Protein AF-A0ABD0MHQ1-F1 (afdb_monomer_lite)

Secondary structure (DSSP, 8-state):
--TT--EEEEEEEEEEEEETTEEEEEETTS-EEEEETTT--S-HHHHHHT-SEEEEEEEETTEEEEEEEPP-

Organism: Cirrhinus mrigala (NCBI:txid683832)

Sequence (72 aa):
MAEGQVQETEAQIIGVSEINDTCHFLTSDSVVYVIPQYIFAGNVDDLISRLPMRLTLKHINRRVLQIQSAKD

pLDDT: mean 89.25, std 10.77, range [49.47, 97.62]

Radius of gyration: 11.55 Å; chains: 1; bounding box: 24×26×34 Å

Structure (mmCIF, N/CA/C/O backbone):
data_AF-A0ABD0MHQ1-F1
#
_entry.id   AF-A0ABD0MHQ1-F1
#
loop_
_atom_site.group_PDB
_atom_site.id
_atom_site.type_symbol
_atom_site.label_atom_id
_atom_site.label_alt_id
_atom_site.label_comp_id
_atom_site.label_asym_id
_atom_site.label_entity_id
_atom_site.label_seq_id
_atom_site.pdbx_PDB_ins_code
_atom_site.Cartn_x
_atom_site.Cartn_y
_atom_site.Cartn_z
_atom_site.occupancy
_atom_site.B_iso_or_equiv
_atom_site.auth_seq_id
_atom_site.auth_comp_id
_atom_site.auth_asym_id
_atom_site.auth_atom_id
_atom_site.pdbx_PDB_model_num
ATOM 1 N N . MET A 1 1 ? -4.042 6.458 -20.049 1.00 56.78 1 MET A N 1
ATOM 2 C CA . MET A 1 1 ? -3.047 6.777 -19.002 1.00 56.78 1 MET A CA 1
ATOM 3 C C . MET A 1 1 ? -1.707 6.274 -19.512 1.00 56.78 1 MET A C 1
ATOM 5 O O . MET A 1 1 ? -1.686 5.160 -20.019 1.00 56.78 1 MET A O 1
ATOM 9 N N . ALA A 1 2 ? -0.653 7.092 -19.512 1.00 58.00 2 ALA A N 1
ATOM 10 C CA . ALA A 1 2 ? 0.640 6.676 -20.057 1.00 58.00 2 ALA A CA 1
ATOM 11 C C . ALA A 1 2 ? 1.378 5.784 -19.047 1.00 58.00 2 ALA A C 1
ATOM 13 O O . ALA A 1 2 ? 1.448 6.117 -17.861 1.00 58.00 2 ALA A O 1
ATOM 14 N N . GLU A 1 3 ? 1.907 4.650 -19.506 1.00 60.53 3 GLU A N 1
ATOM 15 C CA . GLU A 1 3 ? 2.733 3.765 -18.682 1.00 60.53 3 GLU A CA 1
ATOM 16 C C . GLU A 1 3 ? 3.943 4.536 -18.131 1.00 60.53 3 GLU A C 1
ATOM 18 O O . GLU A 1 3 ? 4.583 5.308 -18.843 1.00 60.53 3 GLU A O 1
ATOM 23 N N . GLY A 1 4 ? 4.239 4.359 -16.840 1.00 75.06 4 GLY A N 1
ATOM 24 C CA . GLY A 1 4 ? 5.394 4.996 -16.194 1.00 75.06 4 GLY A CA 1
ATOM 25 C C . GLY A 1 4 ? 5.133 6.362 -15.549 1.00 75.06 4 GLY A C 1
ATOM 26 O O . GLY A 1 4 ? 6.023 6.884 -14.881 1.00 75.06 4 GLY A O 1
ATOM 27 N N . GLN A 1 5 ? 3.934 6.939 -15.679 1.00 88.12 5 GLN A N 1
ATOM 28 C CA . GLN A 1 5 ? 3.599 8.171 -14.960 1.00 88.12 5 GLN A CA 1
ATOM 29 C C . GLN A 1 5 ? 3.311 7.909 -13.480 1.00 88.12 5 GLN A C 1
ATOM 31 O O . GLN A 1 5 ? 2.636 6.943 -13.111 1.00 88.12 5 GLN A O 1
ATOM 36 N N . VAL A 1 6 ? 3.811 8.816 -12.640 1.00 93.62 6 VAL A N 1
ATOM 37 C CA . VAL A 1 6 ? 3.493 8.854 -11.214 1.00 93.62 6 VAL A CA 1
ATOM 38 C C . VAL A 1 6 ? 2.030 9.245 -11.045 1.00 93.62 6 VAL A C 1
ATOM 40 O O . VAL A 1 6 ? 1.592 10.270 -11.561 1.00 93.62 6 VAL A O 1
ATOM 43 N N . GLN A 1 7 ? 1.297 8.423 -10.307 1.00 94.12 7 GLN A N 1
ATOM 44 C CA . GLN A 1 7 ? -0.106 8.615 -9.967 1.00 94.12 7 GLN A CA 1
ATOM 45 C C . GLN A 1 7 ? -0.238 8.786 -8.459 1.00 94.12 7 GLN A C 1
ATOM 47 O O . GLN A 1 7 ? 0.540 8.210 -7.698 1.00 94.12 7 GLN A O 1
ATOM 52 N N . GLU A 1 8 ? -1.220 9.574 -8.045 1.00 95.31 8 GLU A N 1
ATOM 53 C CA . GLU A 1 8 ? -1.607 9.742 -6.6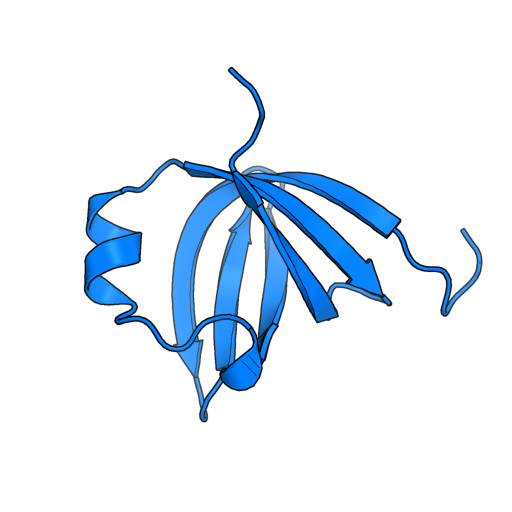52 1.00 95.31 8 GLU A CA 1
ATOM 54 C C . GLU A 1 8 ? -3.059 9.289 -6.519 1.00 95.31 8 GLU A C 1
ATOM 56 O O . GLU A 1 8 ? -3.932 9.791 -7.227 1.00 95.31 8 GLU A O 1
ATOM 61 N N . THR A 1 9 ? -3.290 8.293 -5.667 1.00 94.38 9 THR A N 1
ATOM 62 C CA . THR A 1 9 ? -4.588 7.628 -5.531 1.00 94.38 9 THR A CA 1
ATOM 63 C C . THR A 1 9 ? -4.988 7.594 -4.067 1.00 94.38 9 THR A C 1
ATOM 65 O O . THR A 1 9 ? -4.254 7.061 -3.237 1.00 94.38 9 THR A O 1
ATOM 68 N N . GLU A 1 10 ? -6.159 8.132 -3.746 1.00 95.56 10 GLU A N 1
ATOM 69 C CA . GLU A 1 10 ? -6.799 7.889 -2.455 1.00 95.56 10 GLU A CA 1
ATOM 70 C C . GLU A 1 10 ? -7.425 6.496 -2.453 1.00 95.56 10 GLU A C 1
ATOM 72 O O . GLU A 1 10 ? -8.203 6.144 -3.338 1.00 95.56 10 GLU A O 1
ATOM 77 N N . ALA A 1 11 ? -7.064 5.692 -1.461 1.00 94.75 11 ALA A N 1
ATOM 78 C CA . ALA A 1 11 ? -7.433 4.294 -1.384 1.00 94.75 11 ALA A CA 1
ATOM 79 C C . ALA A 1 11 ? -7.914 3.935 0.022 1.00 94.75 11 ALA A C 1
ATOM 81 O O . ALA A 1 11 ? -7.277 4.265 1.027 1.00 94.75 11 ALA A O 1
ATOM 82 N N . GLN A 1 12 ? -9.028 3.205 0.091 1.00 96.62 12 GLN A N 1
ATOM 83 C CA . GLN A 1 12 ? -9.448 2.538 1.315 1.00 96.62 12 GLN A CA 1
ATOM 84 C C . GLN A 1 12 ? -8.826 1.146 1.353 1.00 96.62 12 GLN A C 1
ATOM 86 O O . GLN A 1 12 ? -9.228 0.261 0.599 1.00 96.62 12 GLN A O 1
ATOM 91 N N . ILE A 1 13 ? -7.858 0.958 2.239 1.00 96.38 13 ILE A N 1
ATOM 92 C CA . ILE A 1 13 ? -7.198 -0.321 2.462 1.00 96.38 13 ILE A CA 1
ATOM 93 C C . ILE A 1 13 ? -8.092 -1.174 3.356 1.00 96.38 13 ILE A C 1
ATOM 95 O O . ILE A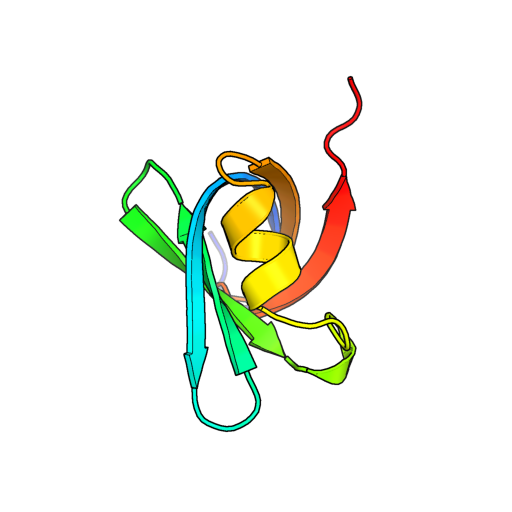 1 13 ? -8.477 -0.745 4.446 1.00 96.38 13 ILE A O 1
ATOM 99 N N . ILE A 1 14 ? -8.413 -2.375 2.883 1.00 97.19 14 ILE A N 1
ATOM 100 C CA . ILE A 1 14 ? -9.275 -3.352 3.565 1.00 97.19 14 ILE A CA 1
ATOM 101 C C . ILE A 1 14 ? -8.551 -4.660 3.891 1.00 97.19 14 ILE A C 1
ATOM 103 O O . ILE A 1 14 ? -9.082 -5.489 4.621 1.00 97.19 14 ILE A O 1
ATOM 107 N N . GLY A 1 15 ? -7.346 -4.851 3.359 1.00 96.50 15 GLY A N 1
ATOM 108 C CA . GLY A 1 15 ? -6.515 -6.012 3.633 1.00 96.50 15 GLY A CA 1
ATOM 109 C C . GLY A 1 15 ? -5.046 -5.668 3.468 1.00 96.50 15 GLY A C 1
ATOM 110 O O . GLY A 1 15 ? -4.688 -4.826 2.641 1.00 96.50 15 GLY A O 1
ATOM 111 N N . VAL A 1 16 ? -4.202 -6.324 4.254 1.00 95.38 16 VAL A N 1
ATOM 112 C CA . VAL A 1 16 ? -2.749 -6.217 4.146 1.00 95.38 16 VAL A CA 1
ATOM 113 C C . VAL A 1 16 ? -2.115 -7.601 4.226 1.00 95.38 16 VAL A C 1
ATOM 115 O O . VAL A 1 16 ? -2.638 -8.482 4.907 1.00 95.38 16 VAL A O 1
ATOM 118 N N . SER A 1 17 ? -0.999 -7.801 3.533 1.00 93.94 17 SER A N 1
ATOM 119 C CA . SER A 1 17 ? -0.213 -9.036 3.628 1.00 93.94 17 SER A CA 1
ATOM 120 C C . SER A 1 17 ? 1.270 -8.771 3.408 1.00 93.94 17 SER A C 1
ATOM 122 O O . SER A 1 17 ? 1.632 -7.882 2.638 1.00 93.94 17 SER A O 1
ATOM 124 N N . GLU A 1 18 ? 2.125 -9.585 4.014 1.00 91.56 18 GLU A N 1
ATOM 125 C CA . GLU A 1 18 ? 3.568 -9.576 3.776 1.00 91.56 18 GLU A CA 1
ATOM 126 C C . GLU A 1 18 ? 3.975 -10.767 2.904 1.00 91.56 18 GLU A C 1
ATOM 128 O O . GLU A 1 18 ? 3.583 -11.902 3.172 1.00 91.56 18 GLU A O 1
ATOM 133 N N . ILE A 1 19 ? 4.737 -10.513 1.837 1.00 88.44 19 ILE A N 1
ATOM 134 C CA . ILE A 1 19 ? 5.274 -11.546 0.943 1.00 88.44 19 ILE A CA 1
ATOM 135 C C . ILE A 1 19 ? 6.679 -11.117 0.513 1.00 88.44 19 ILE A C 1
ATOM 137 O O . ILE A 1 19 ? 6.816 -10.059 -0.099 1.00 88.44 19 ILE A O 1
ATOM 141 N N . ASN A 1 20 ? 7.698 -11.944 0.777 1.00 82.12 20 ASN A N 1
ATOM 142 C CA . ASN A 1 20 ? 9.079 -11.770 0.291 1.00 82.12 20 ASN A CA 1
ATOM 143 C C . ASN A 1 20 ? 9.575 -10.307 0.371 1.00 82.12 20 ASN A C 1
ATOM 145 O O . ASN A 1 20 ? 9.852 -9.690 -0.658 1.00 82.12 20 ASN A O 1
ATOM 149 N N . ASP A 1 21 ? 9.608 -9.742 1.583 1.00 82.44 21 ASP A N 1
ATOM 150 C CA . ASP A 1 21 ? 10.068 -8.370 1.871 1.00 82.44 21 ASP A CA 1
ATOM 151 C C . ASP A 1 21 ? 9.244 -7.254 1.202 1.00 82.44 21 ASP A C 1
ATOM 153 O O . ASP A 1 21 ? 9.716 -6.145 0.937 1.00 82.44 21 ASP A O 1
ATOM 157 N N . THR A 1 22 ? 7.977 -7.525 0.899 1.00 89.62 22 THR A N 1
ATOM 158 C CA . THR A 1 22 ? 7.041 -6.501 0.436 1.00 89.62 22 THR A CA 1
ATOM 159 C C . THR A 1 22 ? 5.725 -6.599 1.180 1.00 89.62 22 THR A C 1
ATOM 161 O O . THR A 1 22 ? 5.164 -7.680 1.372 1.00 89.62 22 THR A O 1
ATOM 164 N N . CYS A 1 23 ? 5.204 -5.440 1.567 1.00 93.19 23 CYS A N 1
ATOM 165 C CA . CYS A 1 23 ? 3.850 -5.333 2.071 1.00 93.19 23 CYS A CA 1
ATOM 166 C C . CYS A 1 23 ? 2.904 -5.100 0.887 1.00 93.19 23 CYS A C 1
ATOM 168 O O . CYS A 1 23 ? 3.240 -4.394 -0.063 1.00 93.19 23 CYS A O 1
ATOM 170 N N . HIS A 1 24 ? 1.727 -5.705 0.918 1.00 95.19 24 HIS A N 1
ATOM 171 C CA . HIS A 1 24 ? 0.706 -5.559 -0.108 1.00 95.19 24 HIS A CA 1
ATOM 172 C C . HIS A 1 24 ? -0.540 -4.968 0.516 1.00 95.19 24 HIS A C 1
ATOM 174 O O . HIS A 1 24 ? -1.001 -5.467 1.539 1.00 95.19 24 HIS A O 1
ATOM 180 N N . PHE A 1 25 ? -1.096 -3.934 -0.108 1.00 95.94 25 PHE A N 1
ATOM 181 C CA . PHE A 1 25 ? -2.358 -3.334 0.311 1.00 95.94 25 PHE A CA 1
ATOM 182 C C . PHE A 1 25 ? -3.451 -3.721 -0.673 1.00 95.94 25 PHE A C 1
ATOM 184 O O . PHE A 1 25 ? -3.345 -3.417 -1.862 1.00 95.94 25 PHE A O 1
ATOM 191 N N . LEU A 1 26 ? -4.497 -4.369 -0.164 1.00 97.62 26 LEU A N 1
ATOM 192 C CA . LEU A 1 26 ? -5.734 -4.630 -0.887 1.00 97.62 26 LEU A CA 1
ATOM 193 C C . LEU A 1 26 ? -6.715 -3.489 -0.628 1.00 97.62 26 LEU A C 1
ATOM 195 O O . LEU A 1 26 ? -7.047 -3.193 0.525 1.00 97.62 26 LEU A O 1
ATOM 199 N N . THR A 1 27 ? -7.198 -2.878 -1.698 1.00 97.25 27 THR A N 1
ATOM 200 C CA . THR A 1 27 ? -8.185 -1.802 -1.651 1.00 97.25 27 THR A CA 1
ATOM 201 C C . THR A 1 27 ? -9.609 -2.320 -1.834 1.00 97.25 27 THR A C 1
ATOM 203 O O . THR A 1 27 ? -9.829 -3.429 -2.327 1.00 97.25 27 THR A O 1
ATOM 206 N N . SER A 1 28 ? -10.602 -1.523 -1.433 1.00 96.44 28 SER A N 1
ATOM 207 C CA . SER A 1 28 ? -12.022 -1.892 -1.542 1.00 96.44 28 SER A CA 1
ATOM 208 C C . SER A 1 28 ? -12.525 -2.061 -2.982 1.00 96.44 28 SER A C 1
ATOM 210 O O . SER A 1 28 ? -13.475 -2.806 -3.208 1.00 96.44 28 SER A O 1
ATOM 212 N N . ASP A 1 29 ? -11.857 -1.457 -3.966 1.00 95.62 29 ASP A N 1
ATOM 213 C CA . ASP A 1 29 ? -12.079 -1.665 -5.404 1.00 95.62 29 ASP A CA 1
ATOM 214 C C . ASP A 1 29 ? -11.295 -2.868 -5.974 1.00 95.62 29 ASP A C 1
ATOM 216 O O . ASP A 1 29 ? -11.196 -3.038 -7.188 1.00 95.62 29 ASP A O 1
ATOM 220 N N . SER A 1 30 ? -10.786 -3.751 -5.105 1.00 95.81 30 SER A N 1
ATOM 221 C CA . SER A 1 30 ? -10.067 -4.987 -5.460 1.00 95.81 30 SER A CA 1
ATOM 222 C C . SER A 1 30 ? -8.748 -4.765 -6.211 1.00 95.81 30 SER A C 1
ATOM 224 O O . SER A 1 30 ? -8.315 -5.613 -6.997 1.00 95.81 30 SER A O 1
ATOM 226 N N . VAL A 1 31 ? -8.077 -3.640 -5.961 1.00 96.75 31 VAL A N 1
ATOM 227 C CA . VAL A 1 31 ? -6.740 -3.352 -6.488 1.00 96.75 31 VAL A CA 1
ATOM 228 C C . VAL A 1 31 ? -5.688 -3.697 -5.436 1.00 96.75 31 VAL A C 1
ATOM 230 O O . VAL A 1 31 ? -5.850 -3.446 -4.245 1.00 96.75 31 VAL A O 1
ATOM 233 N N . VAL A 1 32 ? -4.582 -4.291 -5.884 1.00 97.06 32 VAL A N 1
ATOM 234 C CA . VAL A 1 32 ? -3.427 -4.563 -5.025 1.00 97.06 32 VAL A CA 1
ATOM 235 C C . VAL A 1 32 ? -2.315 -3.581 -5.344 1.00 97.06 32 VAL A C 1
ATOM 237 O O . VAL A 1 32 ? -1.875 -3.468 -6.493 1.00 97.06 32 VAL A O 1
ATOM 240 N N . TYR A 1 33 ? -1.848 -2.904 -4.304 1.00 96.31 33 TYR A N 1
ATOM 241 C CA . TYR A 1 33 ? -0.655 -2.075 -4.327 1.00 96.31 33 TYR A CA 1
ATOM 242 C C . TYR A 1 33 ? 0.500 -2.820 -3.674 1.00 96.31 33 TYR A C 1
ATOM 244 O O . TYR A 1 33 ? 0.315 -3.466 -2.645 1.00 96.31 33 TYR A O 1
ATOM 252 N N . VAL A 1 34 ? 1.686 -2.720 -4.273 1.00 95.56 34 VAL A N 1
ATOM 253 C CA . VAL A 1 34 ? 2.918 -3.321 -3.746 1.00 95.56 34 VAL A CA 1
ATOM 254 C C . VAL A 1 34 ? 3.738 -2.230 -3.081 1.00 95.56 34 VAL A C 1
ATOM 256 O O . VAL A 1 34 ? 4.094 -1.236 -3.721 1.00 95.56 34 VAL A O 1
ATOM 259 N N . ILE A 1 35 ? 4.058 -2.436 -1.812 1.00 94.06 35 ILE A N 1
ATOM 260 C CA . ILE A 1 35 ? 4.787 -1.519 -0.951 1.00 94.06 35 ILE A CA 1
ATOM 261 C C . ILE A 1 35 ? 6.151 -2.153 -0.665 1.00 94.06 35 ILE A C 1
ATOM 263 O O . ILE A 1 35 ? 6.245 -3.119 0.096 1.00 94.06 35 ILE A O 1
ATOM 267 N N . PRO A 1 36 ? 7.224 -1.636 -1.280 1.00 91.44 36 PRO A N 1
ATOM 268 C CA . PRO A 1 36 ? 8.581 -2.008 -0.911 1.00 91.44 36 PRO A CA 1
ATOM 269 C C . PRO A 1 36 ? 8.854 -1.750 0.578 1.00 91.44 36 PRO A C 1
ATOM 271 O O . PRO A 1 36 ? 8.462 -0.709 1.105 1.00 91.44 36 PRO A O 1
ATOM 274 N N . GLN A 1 37 ? 9.592 -2.648 1.233 1.00 84.56 37 GLN A N 1
ATOM 275 C CA . GLN A 1 37 ? 9.918 -2.560 2.665 1.00 84.56 37 GLN A CA 1
ATOM 276 C C . GLN A 1 37 ? 10.582 -1.238 3.081 1.00 84.56 37 GLN A C 1
ATOM 278 O O . GLN A 1 37 ? 10.362 -0.746 4.180 1.00 84.56 37 GLN A O 1
ATOM 283 N N . TYR A 1 38 ? 11.358 -0.601 2.197 1.00 84.75 38 TYR A N 1
ATOM 284 C CA . TYR A 1 38 ? 11.980 0.694 2.505 1.00 84.75 38 TYR A CA 1
ATOM 285 C C . TYR A 1 38 ? 10.969 1.852 2.620 1.00 84.75 38 TYR A C 1
ATOM 287 O O . TYR A 1 38 ? 11.321 2.916 3.120 1.00 84.75 38 TYR A O 1
ATOM 295 N N . ILE A 1 39 ? 9.731 1.672 2.145 1.00 87.12 39 ILE A N 1
ATOM 296 C CA . ILE A 1 39 ? 8.626 2.635 2.302 1.00 87.12 39 ILE A CA 1
ATOM 297 C C . ILE A 1 39 ? 7.847 2.351 3.581 1.00 87.12 39 ILE A C 1
ATOM 299 O O . ILE A 1 39 ? 7.408 3.276 4.261 1.00 87.12 39 ILE A O 1
ATOM 303 N N . PHE A 1 40 ? 7.671 1.071 3.899 1.00 80.69 40 PHE A N 1
ATOM 304 C CA . PHE A 1 40 ? 6.993 0.618 5.100 1.00 80.69 40 PHE A CA 1
ATOM 305 C C . PHE A 1 40 ? 7.881 -0.382 5.840 1.00 80.69 40 PHE A C 1
ATOM 307 O O . PHE A 1 40 ? 7.890 -1.568 5.525 1.00 80.69 40 PHE A O 1
ATOM 314 N N . ALA A 1 41 ? 8.622 0.121 6.828 1.00 71.00 41 ALA A N 1
ATOM 315 C CA . ALA A 1 41 ? 9.480 -0.675 7.706 1.00 71.00 41 ALA A CA 1
ATOM 316 C C . ALA A 1 41 ? 8.775 -1.092 9.018 1.00 71.00 41 ALA A C 1
ATOM 318 O O . ALA A 1 41 ? 9.438 -1.457 9.985 1.00 71.00 41 ALA A O 1
ATOM 319 N N . GLY A 1 42 ? 7.444 -0.957 9.086 1.00 78.62 42 GLY A N 1
ATOM 320 C CA . GLY A 1 42 ? 6.643 -1.331 10.255 1.00 78.62 42 GLY A CA 1
ATOM 321 C C . GLY A 1 42 ? 6.221 -2.802 10.244 1.00 78.62 42 GLY A C 1
ATOM 322 O O . GLY A 1 42 ? 6.483 -3.525 9.286 1.00 78.62 42 GLY A O 1
ATOM 323 N N . ASN A 1 43 ? 5.528 -3.235 11.301 1.00 85.38 43 ASN A N 1
ATOM 324 C CA . ASN A 1 43 ? 4.940 -4.572 11.375 1.00 85.38 43 ASN A CA 1
ATOM 325 C C . ASN A 1 43 ? 3.581 -4.601 10.646 1.00 85.38 43 ASN A C 1
ATOM 327 O O . ASN A 1 43 ? 2.752 -3.702 10.816 1.00 85.38 43 ASN A O 1
ATOM 331 N N . VAL A 1 44 ? 3.340 -5.634 9.834 1.00 88.25 44 VAL A N 1
ATOM 332 C CA . VAL A 1 44 ? 2.049 -5.854 9.167 1.00 88.25 44 VAL A CA 1
ATOM 333 C C . VAL A 1 44 ? 0.907 -6.078 10.161 1.00 88.25 44 VAL A C 1
ATOM 335 O O . VAL A 1 44 ? -0.192 -5.587 9.905 1.00 88.25 44 VAL A O 1
ATOM 338 N N . ASP A 1 45 ? 1.142 -6.715 11.309 1.00 90.31 45 ASP A N 1
ATOM 339 C CA . ASP A 1 45 ? 0.104 -6.942 12.327 1.00 90.31 45 ASP A CA 1
ATOM 340 C C . ASP A 1 45 ? -0.479 -5.623 12.863 1.00 90.31 45 ASP A C 1
ATOM 342 O O . ASP A 1 45 ? -1.694 -5.492 13.048 1.00 90.31 45 ASP A O 1
ATOM 346 N N . ASP A 1 46 ? 0.368 -4.600 13.015 1.00 89.19 46 ASP A N 1
ATOM 347 C CA . ASP A 1 46 ? -0.068 -3.265 13.427 1.00 89.19 46 ASP A CA 1
ATOM 348 C C . ASP A 1 46 ? -0.995 -2.643 12.376 1.00 89.19 46 ASP A C 1
ATOM 350 O O . ASP A 1 46 ? -1.987 -1.995 12.717 1.00 89.19 46 ASP A O 1
ATOM 354 N N . LEU A 1 47 ? -0.714 -2.858 11.087 1.00 90.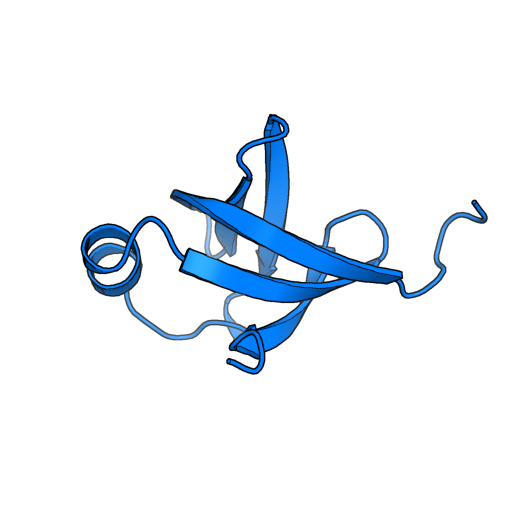19 47 LEU A N 1
ATOM 355 C CA . LEU A 1 47 ? -1.587 -2.398 10.008 1.00 90.19 47 LEU A CA 1
ATOM 356 C C . LEU A 1 47 ? -2.917 -3.148 9.994 1.00 90.19 47 LEU A C 1
ATOM 358 O O . LEU A 1 47 ? -3.949 -2.505 9.810 1.00 90.19 47 LEU A O 1
ATOM 362 N N . ILE A 1 48 ? -2.904 -4.468 10.217 1.00 92.38 48 ILE A N 1
ATOM 363 C CA . ILE A 1 48 ? -4.122 -5.290 10.285 1.00 92.38 48 ILE A CA 1
ATOM 364 C C . ILE A 1 48 ? -5.064 -4.737 11.357 1.00 92.38 48 ILE A C 1
ATOM 366 O O . ILE A 1 48 ? -6.249 -4.549 11.088 1.00 92.38 48 ILE A O 1
ATOM 370 N N . SER A 1 49 ? -4.535 -4.400 12.538 1.00 93.75 49 SER A N 1
ATOM 371 C CA . SER A 1 49 ? -5.332 -3.854 13.648 1.00 93.75 49 SER A CA 1
ATOM 372 C C . SER A 1 49 ? -5.991 -2.499 13.349 1.00 93.75 49 SER A C 1
ATOM 374 O O . SER A 1 49 ? -6.953 -2.116 14.012 1.00 93.75 49 SER A O 1
ATOM 376 N N . ARG A 1 50 ? -5.481 -1.774 12.346 1.00 92.31 50 ARG A N 1
ATOM 3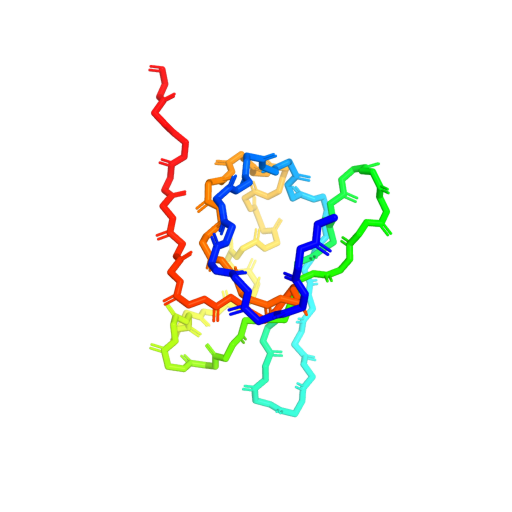77 C CA . ARG A 1 50 ? -5.947 -0.440 11.944 1.00 92.31 50 ARG A CA 1
ATOM 378 C C . ARG A 1 50 ? -6.892 -0.470 10.747 1.00 92.31 50 ARG A C 1
ATOM 380 O O . ARG A 1 50 ? -7.360 0.588 10.331 1.00 92.31 50 ARG A O 1
ATOM 387 N N . LEU A 1 51 ? -7.153 -1.641 10.167 1.00 94.00 51 LEU A N 1
ATOM 388 C CA . LEU A 1 51 ? -8.072 -1.763 9.044 1.00 94.00 51 LEU A CA 1
ATOM 389 C C . LEU A 1 51 ? -9.527 -1.463 9.466 1.00 94.00 51 LEU A C 1
ATOM 391 O O . LEU A 1 51 ? -9.943 -1.866 10.552 1.00 94.00 51 LEU A O 1
ATOM 395 N N . PRO A 1 52 ? -10.331 -0.822 8.594 1.00 96.00 52 PRO A N 1
ATOM 396 C CA . PRO A 1 52 ? -9.938 -0.253 7.305 1.00 96.00 52 PRO A CA 1
ATOM 397 C C . PRO A 1 52 ? -9.214 1.097 7.459 1.00 96.00 52 PRO A C 1
ATOM 399 O O . PRO A 1 52 ? -9.569 1.910 8.308 1.00 96.00 52 PRO A O 1
ATOM 402 N N . MET A 1 53 ? -8.255 1.384 6.575 1.00 93.94 53 MET A N 1
ATOM 403 C CA . MET A 1 53 ? -7.496 2.648 6.576 1.00 93.94 53 MET A CA 1
ATOM 404 C C . MET A 1 53 ? -7.755 3.447 5.300 1.00 93.94 53 MET A C 1
ATOM 406 O O . MET A 1 53 ? -7.841 2.863 4.225 1.00 93.94 53 MET A O 1
ATOM 410 N N . ARG A 1 54 ? -7.819 4.779 5.383 1.00 95.12 54 ARG A N 1
ATOM 411 C CA . ARG A 1 54 ? -7.789 5.655 4.199 1.00 95.12 54 ARG A CA 1
ATOM 412 C C . ARG A 1 54 ? -6.403 6.261 4.042 1.00 95.12 54 ARG A C 1
ATOM 414 O O . ARG A 1 54 ? -5.918 6.941 4.945 1.00 95.12 54 ARG A O 1
ATOM 421 N N . LEU A 1 55 ? -5.770 5.992 2.908 1.00 94.00 55 LEU A N 1
ATOM 422 C CA . LEU A 1 55 ? -4.411 6.428 2.605 1.00 94.00 55 LEU A CA 1
ATOM 423 C C . LEU A 1 55 ? -4.359 7.045 1.212 1.00 94.00 55 LEU A C 1
ATOM 425 O O . LEU A 1 55 ? -5.066 6.610 0.306 1.00 94.00 55 LEU A O 1
ATOM 429 N N . THR A 1 56 ? -3.459 8.000 1.030 1.00 95.88 56 THR A N 1
ATOM 430 C CA . THR A 1 56 ? -3.079 8.497 -0.289 1.00 95.88 56 THR A CA 1
ATOM 431 C C . THR A 1 56 ? -1.789 7.798 -0.711 1.00 95.88 56 THR A C 1
ATOM 433 O O . THR A 1 56 ? -0.760 7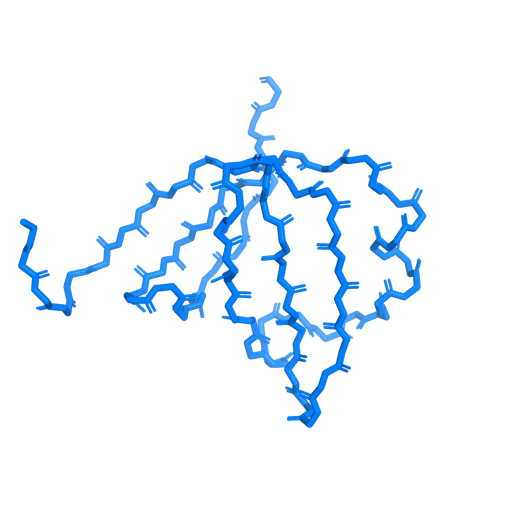.883 -0.034 1.00 95.88 56 THR A O 1
ATOM 436 N N . LEU A 1 57 ? -1.848 7.065 -1.821 1.00 95.25 57 LEU A N 1
ATOM 437 C CA . LEU A 1 57 ? -0.749 6.276 -2.363 1.00 95.25 57 LEU A CA 1
ATOM 438 C C . LEU A 1 57 ? -0.185 6.958 -3.604 1.00 95.25 57 LEU A C 1
ATOM 440 O O . LEU A 1 57 ? -0.874 7.096 -4.615 1.00 95.25 57 LEU A O 1
ATOM 444 N N . LYS A 1 58 ? 1.098 7.314 -3.560 1.00 95.94 58 LYS A N 1
ATOM 445 C CA . LYS A 1 58 ? 1.837 7.757 -4.743 1.00 95.94 58 LYS A CA 1
ATOM 446 C C . LYS A 1 58 ? 2.540 6.557 -5.362 1.00 95.94 58 LYS A C 1
ATOM 448 O O . LYS A 1 58 ? 3.338 5.914 -4.684 1.00 95.94 58 LYS A O 1
ATOM 453 N N . HIS A 1 59 ? 2.261 6.233 -6.620 1.00 95.12 59 HIS A N 1
ATOM 454 C CA . HIS A 1 59 ? 2.726 4.991 -7.242 1.00 95.12 59 HIS A CA 1
ATOM 455 C C . HIS A 1 59 ? 2.991 5.119 -8.745 1.00 95.12 59 HIS A C 1
ATOM 457 O O . HIS A 1 59 ? 2.430 5.972 -9.427 1.00 95.12 59 HIS A O 1
ATOM 463 N N . ILE A 1 60 ? 3.786 4.196 -9.282 1.00 95.62 60 ILE A N 1
ATOM 464 C CA . ILE A 1 60 ? 3.894 3.933 -10.724 1.00 95.62 60 ILE A CA 1
ATOM 465 C C . ILE A 1 60 ? 3.463 2.486 -10.935 1.00 95.62 60 ILE A C 1
ATOM 467 O O . ILE A 1 60 ? 4.009 1.590 -10.297 1.00 95.62 60 ILE A O 1
ATOM 471 N N . ASN A 1 61 ? 2.462 2.247 -11.788 1.00 93.75 61 ASN A N 1
ATOM 472 C CA . ASN A 1 61 ? 1.948 0.898 -12.071 1.00 93.75 61 ASN A CA 1
ATOM 473 C C . ASN A 1 61 ? 1.686 0.070 -10.791 1.00 93.75 61 ASN A C 1
ATOM 475 O O . ASN A 1 61 ? 2.091 -1.083 -10.691 1.00 93.75 61 ASN A O 1
ATOM 479 N N . ARG A 1 62 ? 1.037 0.689 -9.790 1.00 94.50 62 ARG A N 1
ATOM 480 C CA . ARG A 1 62 ? 0.697 0.112 -8.468 1.00 94.50 62 ARG A CA 1
ATOM 481 C C . ARG A 1 62 ? 1.879 -0.244 -7.558 1.00 94.50 62 ARG A C 1
ATOM 483 O O . ARG A 1 62 ? 1.662 -0.696 -6.435 1.00 94.50 62 ARG A O 1
ATOM 490 N N . ARG A 1 63 ? 3.120 0.013 -7.977 1.00 94.81 63 ARG A N 1
ATOM 491 C CA . ARG A 1 63 ? 4.280 -0.016 -7.084 1.00 94.81 63 ARG A CA 1
ATOM 492 C C . ARG A 1 63 ? 4.377 1.322 -6.362 1.00 94.81 63 ARG A C 1
ATOM 494 O O . ARG A 1 63 ? 4.579 2.362 -6.994 1.00 94.81 63 ARG A O 1
ATOM 501 N N . VAL A 1 64 ? 4.173 1.290 -5.052 1.00 95.44 64 VAL A N 1
ATOM 502 C CA . VAL A 1 64 ? 4.133 2.483 -4.208 1.00 95.44 64 VAL A CA 1
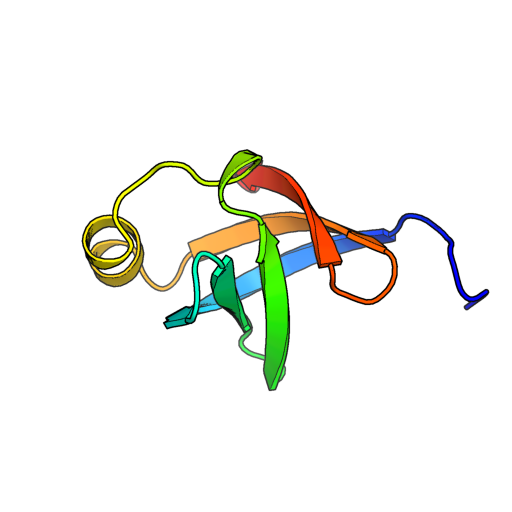ATOM 503 C C . VAL A 1 64 ? 5.532 3.082 -4.098 1.00 95.44 64 VAL A C 1
ATOM 505 O O . VAL A 1 64 ? 6.529 2.366 -4.052 1.00 95.44 64 VAL A O 1
ATOM 508 N N . LEU A 1 65 ? 5.578 4.411 -4.101 1.00 95.12 65 LEU A N 1
ATOM 509 C CA . LEU A 1 65 ? 6.755 5.257 -3.912 1.00 95.12 65 LEU A CA 1
ATOM 510 C C . LEU A 1 65 ? 6.648 6.080 -2.624 1.00 95.12 65 LEU A C 1
ATOM 512 O O . LEU A 1 65 ? 7.667 6.434 -2.041 1.00 95.12 65 LEU A O 1
ATOM 516 N N . GLN A 1 66 ? 5.423 6.370 -2.176 1.00 94.31 66 GLN A N 1
ATOM 517 C CA . GLN A 1 66 ? 5.153 7.088 -0.937 1.00 94.31 66 GLN A CA 1
ATOM 518 C C . GLN A 1 66 ? 3.737 6.784 -0.437 1.00 94.31 66 GLN A C 1
ATOM 520 O O . GLN A 1 66 ? 2.809 6.647 -1.238 1.00 94.31 66 GLN A O 1
ATOM 525 N N . ILE A 1 67 ? 3.579 6.730 0.885 1.00 93.25 67 ILE A N 1
ATOM 526 C CA . ILE A 1 67 ? 2.293 6.604 1.576 1.00 93.25 67 ILE A CA 1
ATOM 527 C C . ILE A 1 67 ? 2.076 7.883 2.382 1.00 93.25 67 ILE A C 1
ATOM 529 O O . ILE A 1 67 ? 2.983 8.334 3.082 1.00 93.25 67 ILE A O 1
ATOM 533 N N . GLN A 1 68 ? 0.884 8.461 2.291 1.00 91.31 68 GLN A N 1
ATOM 534 C CA . GLN A 1 68 ? 0.449 9.568 3.135 1.00 91.31 68 GLN A CA 1
ATOM 535 C C . GLN A 1 68 ? -0.854 9.164 3.829 1.00 91.31 68 GLN A C 1
ATOM 537 O O . GLN A 1 68 ? -1.704 8.499 3.234 1.00 91.31 68 GLN A O 1
ATOM 542 N N . SER A 1 69 ? -1.018 9.547 5.093 1.00 82.12 69 SER A N 1
ATOM 543 C CA . SER A 1 69 ? -2.328 9.503 5.743 1.00 82.12 69 SER A CA 1
ATOM 544 C C . SER A 1 69 ? -3.276 10.425 4.981 1.00 82.12 69 SER A C 1
ATOM 546 O O . SER A 1 69 ? -2.890 11.556 4.671 1.00 82.12 69 SER A O 1
ATOM 548 N N . ALA A 1 70 ? -4.484 9.947 4.667 1.00 69.62 70 ALA A N 1
ATOM 549 C CA . ALA A 1 70 ? -5.505 10.819 4.100 1.00 69.62 70 ALA A CA 1
ATOM 550 C C . ALA A 1 70 ? -5.696 12.013 5.047 1.00 69.62 70 ALA A C 1
ATOM 552 O O . ALA A 1 70 ? -5.726 11.833 6.266 1.00 69.62 70 ALA A O 1
ATOM 553 N N . LYS A 1 71 ? -5.731 13.230 4.498 1.00 58.50 71 LYS A N 1
ATOM 554 C CA . LYS A 1 71 ? -6.090 14.407 5.292 1.00 58.50 71 LYS A CA 1
ATOM 555 C C . LYS A 1 71 ? -7.551 14.236 5.704 1.00 58.50 71 LYS A C 1
ATOM 557 O O . LYS A 1 71 ? -8.381 13.993 4.830 1.00 58.50 71 LYS A O 1
ATOM 562 N N . ASP A 1 72 ? -7.811 14.300 7.008 1.00 49.47 72 ASP A N 1
ATOM 563 C CA . ASP A 1 72 ? -9.168 14.358 7.563 1.00 49.47 72 ASP A CA 1
ATOM 564 C C . ASP A 1 72 ? -9.958 15.554 7.005 1.00 49.47 72 ASP A C 1
ATOM 566 O O . ASP A 1 72 ? -9.338 16.626 6.778 1.00 49.47 72 ASP A O 1
#

Foldseek 3Di:
DDAPDKDKDWFFFADWDDDPQWIWTQGPVRDIAIEHCVQPVDDVVVVNVVPRAIWIFTDGPRHGPHIGGPDD